Protein AF-A0A920FCJ3-F1 (afdb_monomer_lite)

Foldseek 3Di:
DPPPCPPVDDDALVSLVVLLVVQVVPLLVVLVPCVVPPVDSNDSPNVVCPVVVRDDLVRSLVPADCVDPSSVVVNVVSVVVVVVVVCCVVPVCPPPD

pLDDT: mean 91.97, std 10.24, range [46.12, 98.06]

Secondary structure (DSSP, 8-state):
--TTSTTT---SHHHHHHHHHHIIIIITTTHHHHTT-TTS--S---HHHHHTTSS-HHHHHHT--TTSHHHHHHHHHHHHHHHHHHHHHH-TTTT--

Radius of gyration: 15.08 Å; chains: 1; boundi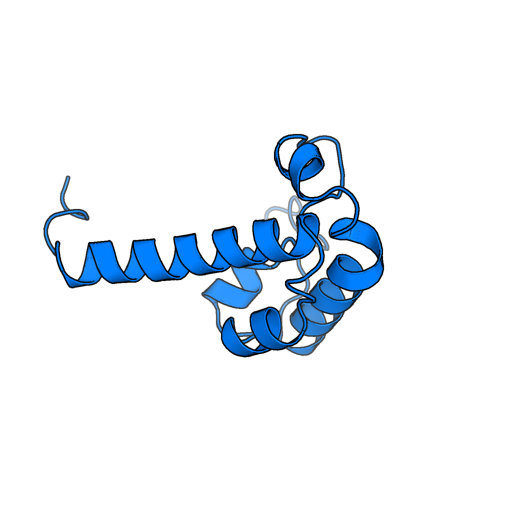ng box: 41×28×35 Å

Sequence (97 aa):
MDKKFDGIWEHGENSAEKKLNDFLNTGINNYDEGRNRPDKLNTSRLSPHIHFGEISVVRIASCLNLNNKDHERFYSELVWREFSYNLLFFNKQLAKK

Structure (mmCIF, N/CA/C/O backbone):
data_AF-A0A920FCJ3-F1
#
_entry.id   AF-A0A920FCJ3-F1
#
loop_
_atom_site.group_PDB
_atom_site.id
_atom_site.type_symbol
_atom_site.label_atom_id
_atom_site.label_alt_id
_atom_site.label_comp_id
_atom_site.label_asym_id
_atom_site.label_entity_id
_atom_site.label_seq_id
_atom_site.pdbx_PDB_ins_code
_atom_site.Cartn_x
_atom_site.Cartn_y
_atom_site.Cartn_z
_atom_site.occupancy
_atom_site.B_iso_or_equiv
_atom_site.auth_seq_id
_atom_site.auth_comp_id
_atom_site.auth_asym_id
_atom_site.auth_atom_id
_atom_site.pdbx_PDB_model_num
ATOM 1 N N . MET A 1 1 ? -21.325 -17.411 -14.226 1.00 46.12 1 MET A N 1
ATOM 2 C CA . MET A 1 1 ? -20.290 -16.640 -13.509 1.00 46.12 1 MET A CA 1
ATOM 3 C C . MET A 1 1 ? -19.692 -15.653 -14.488 1.00 46.12 1 MET A C 1
ATOM 5 O O . MET A 1 1 ? -19.317 -16.061 -15.582 1.00 46.12 1 MET A O 1
ATOM 9 N N . ASP A 1 2 ? -19.708 -14.369 -14.142 1.00 48.34 2 ASP A N 1
ATOM 10 C CA . ASP A 1 2 ? -19.198 -13.293 -14.990 1.00 48.34 2 ASP A CA 1
ATOM 11 C C . ASP A 1 2 ? -17.676 -13.399 -15.146 1.00 48.34 2 ASP A C 1
ATOM 13 O O . ASP A 1 2 ? -16.925 -13.050 -14.241 1.00 48.34 2 ASP A O 1
ATOM 17 N N . LYS A 1 3 ? -17.219 -13.821 -16.332 1.00 59.97 3 LYS A N 1
ATOM 18 C CA . LYS A 1 3 ? -15.800 -13.958 -16.733 1.00 59.97 3 LYS A CA 1
ATOM 19 C C . LYS A 1 3 ? -15.000 -12.641 -16.750 1.00 59.97 3 LYS A C 1
ATOM 21 O O . LYS A 1 3 ? -13.886 -12.593 -17.257 1.00 59.97 3 LYS A O 1
ATOM 26 N N . LYS A 1 4 ? -15.575 -11.535 -16.271 1.00 64.69 4 LYS A N 1
ATOM 27 C CA . LYS A 1 4 ? -15.008 -10.179 -16.378 1.00 64.69 4 LYS A CA 1
ATOM 28 C C . LYS A 1 4 ? -13.812 -9.935 -15.452 1.00 64.69 4 LYS A C 1
ATOM 30 O O . LYS A 1 4 ? -13.078 -8.982 -15.687 1.00 64.69 4 LYS A O 1
ATOM 35 N N . PHE A 1 5 ? -13.633 -10.764 -14.423 1.00 64.62 5 PHE A N 1
ATOM 36 C CA . PHE A 1 5 ? -12.589 -10.593 -13.405 1.00 64.62 5 PHE A CA 1
ATOM 37 C C . PHE A 1 5 ? -11.629 -11.784 -13.286 1.00 64.62 5 PHE A C 1
ATOM 39 O O . PHE A 1 5 ? -10.692 -11.730 -12.486 1.00 64.62 5 PHE A O 1
ATOM 46 N N . ASP A 1 6 ? -11.830 -12.829 -14.093 1.00 71.56 6 ASP A N 1
ATOM 47 C CA . ASP A 1 6 ? -10.966 -14.008 -14.097 1.00 71.56 6 ASP A CA 1
ATOM 48 C C . ASP A 1 6 ? -9.534 -13.605 -14.483 1.00 71.56 6 ASP A C 1
ATOM 50 O O . ASP A 1 6 ? -9.308 -12.931 -15.488 1.00 71.56 6 ASP A O 1
ATOM 54 N N . GLY A 1 7 ? -8.560 -13.988 -13.654 1.00 74.12 7 GLY A N 1
ATOM 55 C CA . GLY A 1 7 ? -7.138 -13.703 -13.878 1.00 74.12 7 GLY A CA 1
ATOM 56 C C . GLY A 1 7 ? -6.665 -12.290 -13.504 1.00 74.12 7 GLY A C 1
ATOM 57 O O . GLY A 1 7 ? -5.480 -12.005 -13.642 1.00 74.12 7 GLY A O 1
ATOM 58 N N . ILE A 1 8 ? -7.538 -11.401 -13.006 1.00 80.19 8 ILE A N 1
ATOM 59 C CA . ILE A 1 8 ? -7.120 -10.066 -12.519 1.00 80.19 8 ILE A CA 1
ATOM 60 C C . ILE A 1 8 ? -6.535 -10.152 -11.100 1.00 80.19 8 ILE A C 1
ATOM 62 O O . ILE A 1 8 ? -5.582 -9.441 -10.757 1.00 80.19 8 ILE A O 1
ATOM 66 N N . TRP A 1 9 ? -7.106 -11.032 -10.275 1.00 81.19 9 TRP A N 1
ATOM 67 C CA . TRP A 1 9 ? -6.743 -11.210 -8.874 1.00 81.19 9 TRP A CA 1
ATOM 68 C C . TRP A 1 9 ? -6.436 -12.673 -8.579 1.00 81.19 9 TRP A C 1
ATOM 70 O O . TRP A 1 9 ? -7.306 -13.538 -8.654 1.00 81.19 9 TRP A O 1
ATOM 80 N N . GLU A 1 10 ? -5.183 -12.930 -8.223 1.00 89.62 10 GLU A N 1
ATOM 81 C CA . GLU A 1 10 ? -4.767 -14.167 -7.571 1.00 89.62 10 GLU A CA 1
ATOM 82 C C . GLU A 1 10 ? -4.862 -13.947 -6.060 1.00 89.62 10 GLU A C 1
ATOM 84 O O . GLU A 1 10 ? -4.417 -12.910 -5.573 1.00 89.62 10 GLU A O 1
ATOM 89 N N . HIS A 1 11 ? -5.451 -14.891 -5.330 1.00 90.50 11 HIS A N 1
ATOM 90 C CA . HIS A 1 11 ? -5.687 -14.785 -3.885 1.00 90.50 11 HIS A CA 1
ATOM 91 C C . HIS A 1 11 ? -4.534 -15.417 -3.086 1.00 90.50 11 HIS A C 1
ATOM 93 O O . HIS A 1 11 ? -3.747 -16.197 -3.628 1.00 90.50 11 HIS A O 1
ATOM 99 N N . GLY A 1 12 ? -4.469 -15.126 -1.789 1.00 95.06 12 GLY A N 1
ATOM 100 C CA . GLY A 1 12 ? -3.541 -15.731 -0.836 1.00 95.06 12 GLY A CA 1
ATOM 101 C C . GLY A 1 12 ? -2.255 -14.939 -0.590 1.00 95.06 12 GLY A C 1
ATOM 102 O O . GLY A 1 12 ? -1.851 -14.079 -1.374 1.00 95.06 12 GLY A O 1
ATOM 103 N N . GLU A 1 13 ? -1.583 -15.284 0.510 1.00 97.00 13 GLU A N 1
ATOM 104 C CA . GLU A 1 13 ? -0.366 -14.621 1.005 1.00 97.00 13 GLU A CA 1
ATOM 105 C C . GLU A 1 13 ? 0.761 -14.589 -0.036 1.00 97.00 13 GLU A C 1
ATOM 107 O O . GLU A 1 13 ? 1.357 -13.543 -0.276 1.00 97.00 13 GLU A O 1
ATOM 112 N N . ASN A 1 14 ? 0.988 -15.695 -0.753 1.00 96.75 14 ASN A N 1
ATOM 113 C CA . ASN A 1 14 ? 2.006 -15.755 -1.809 1.00 96.75 14 ASN A CA 1
ATOM 114 C C . ASN A 1 14 ? 1.751 -14.74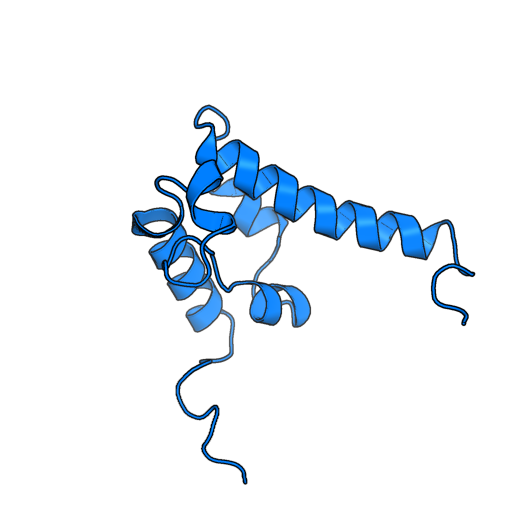1 -2.940 1.00 96.75 14 ASN A C 1
ATOM 116 O O . ASN A 1 14 ? 2.690 -14.131 -3.453 1.00 96.75 14 ASN A O 1
ATOM 120 N N . SER A 1 15 ? 0.486 -14.553 -3.335 1.00 95.12 15 SER A N 1
ATOM 121 C CA . SER A 1 15 ? 0.107 -13.550 -4.338 1.00 95.12 15 SER A CA 1
ATOM 122 C C . SER A 1 15 ? 0.306 -12.132 -3.795 1.00 95.12 15 SER A C 1
ATOM 124 O O . SER A 1 15 ? 0.846 -11.268 -4.492 1.00 95.12 15 SER A O 1
ATOM 126 N N . ALA A 1 16 ? -0.061 -11.905 -2.530 1.00 96.75 16 ALA A N 1
ATOM 127 C CA . ALA A 1 16 ? 0.121 -10.625 -1.856 1.00 96.75 16 ALA A CA 1
ATOM 128 C C . ALA A 1 16 ? 1.603 -10.217 -1.781 1.00 96.75 16 ALA A C 1
ATOM 130 O O . ALA A 1 16 ? 1.954 -9.096 -2.153 1.00 96.75 16 ALA A O 1
ATOM 131 N N . GLU A 1 17 ? 2.477 -11.139 -1.370 1.00 97.06 17 GLU A N 1
ATOM 132 C CA . GLU A 1 17 ? 3.930 -10.942 -1.309 1.00 97.06 17 GLU A CA 1
ATOM 133 C C . GLU A 1 17 ? 4.523 -10.685 -2.700 1.00 97.06 17 GLU A C 1
ATOM 135 O O . GLU A 1 17 ? 5.325 -9.767 -2.882 1.00 97.06 17 GLU A O 1
ATOM 140 N N . LYS A 1 18 ? 4.084 -11.425 -3.727 1.00 95.94 18 LYS A N 1
ATOM 141 C CA . LYS A 1 18 ? 4.503 -11.169 -5.112 1.00 95.94 18 LYS A CA 1
ATOM 142 C C . LYS A 1 18 ? 4.124 -9.755 -5.565 1.00 95.94 18 LYS A C 1
ATOM 144 O O . LYS A 1 18 ? 4.985 -9.030 -6.055 1.00 95.94 18 LYS A O 1
ATOM 149 N N . LYS A 1 19 ? 2.875 -9.327 -5.343 1.00 95.12 19 LYS A N 1
ATOM 150 C CA . LYS A 1 19 ? 2.430 -7.964 -5.687 1.00 95.12 19 LYS A CA 1
ATOM 151 C C . LYS A 1 19 ? 3.188 -6.887 -4.917 1.00 95.12 19 LYS A C 1
ATOM 153 O O . LYS A 1 19 ? 3.487 -5.844 -5.496 1.00 95.12 19 LYS A O 1
ATOM 158 N N . LEU A 1 20 ? 3.494 -7.118 -3.638 1.00 97.31 20 LEU A N 1
ATOM 159 C CA . LEU A 1 20 ? 4.307 -6.191 -2.854 1.00 97.31 20 LEU A CA 1
ATOM 160 C C . LEU A 1 20 ? 5.695 -6.037 -3.482 1.00 97.31 20 LEU A C 1
ATOM 162 O O . LEU A 1 20 ? 6.126 -4.911 -3.716 1.00 97.31 20 LEU A O 1
ATOM 166 N N . ASN A 1 21 ? 6.360 -7.145 -3.809 1.00 97.12 21 ASN A N 1
ATOM 167 C CA . ASN A 1 21 ? 7.678 -7.116 -4.440 1.00 97.12 21 ASN A CA 1
ATOM 168 C C . ASN A 1 21 ? 7.648 -6.428 -5.813 1.00 97.12 21 ASN A C 1
ATOM 170 O O . ASN A 1 21 ? 8.479 -5.560 -6.079 1.00 97.12 21 ASN A O 1
ATOM 174 N N . ASP A 1 22 ? 6.669 -6.746 -6.663 1.00 95.38 22 ASP A N 1
ATOM 175 C CA . ASP A 1 22 ? 6.508 -6.103 -7.973 1.00 95.38 22 ASP A CA 1
ATOM 176 C C . ASP A 1 22 ? 6.317 -4.583 -7.829 1.00 95.38 22 ASP A C 1
ATOM 178 O O . ASP A 1 22 ? 6.944 -3.789 -8.543 1.00 95.38 22 ASP A O 1
ATOM 182 N N . PHE A 1 23 ? 5.493 -4.165 -6.862 1.00 96.69 23 PHE A N 1
ATOM 183 C CA . PHE A 1 23 ? 5.267 -2.758 -6.556 1.00 96.69 23 PHE A CA 1
ATOM 184 C C . PHE A 1 23 ? 6.537 -2.060 -6.058 1.00 96.69 23 PHE A C 1
ATOM 186 O O . PHE A 1 23 ? 6.875 -1.003 -6.583 1.00 96.69 23 PHE A O 1
ATOM 193 N N . LEU A 1 24 ? 7.265 -2.644 -5.104 1.00 96.75 24 LEU A N 1
ATOM 194 C CA . LEU A 1 24 ? 8.497 -2.057 -4.564 1.00 96.75 24 LEU A CA 1
ATOM 195 C C . LEU A 1 24 ? 9.608 -1.945 -5.615 1.00 96.75 24 LEU A C 1
ATOM 197 O O . LEU A 1 24 ? 10.389 -0.999 -5.576 1.00 96.75 24 LEU A O 1
ATOM 201 N N . ASN A 1 25 ? 9.667 -2.876 -6.567 1.00 95.25 25 ASN A N 1
ATOM 202 C CA . ASN A 1 25 ? 10.686 -2.867 -7.615 1.00 95.25 25 ASN A CA 1
ATOM 203 C C . ASN A 1 25 ? 10.385 -1.866 -8.737 1.00 95.25 25 ASN A C 1
ATOM 205 O O . ASN A 1 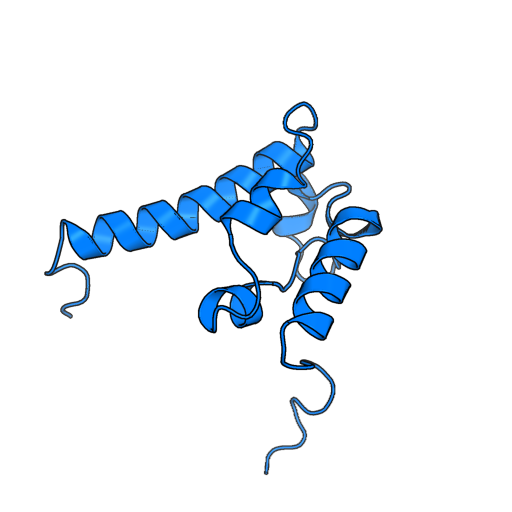25 ? 11.307 -1.312 -9.335 1.00 95.25 25 ASN A O 1
ATOM 209 N N . THR A 1 26 ? 9.107 -1.657 -9.069 1.00 92.12 26 THR A N 1
ATOM 210 C CA . THR A 1 26 ? 8.725 -0.894 -10.269 1.00 92.12 26 THR A CA 1
ATOM 211 C C . THR A 1 26 ? 7.644 0.146 -10.011 1.00 92.12 26 THR A C 1
ATOM 213 O O . THR A 1 26 ? 7.845 1.316 -10.332 1.00 92.12 26 THR A O 1
ATOM 216 N N . GLY A 1 27 ? 6.512 -0.253 -9.428 1.00 91.12 27 GLY A N 1
ATOM 217 C CA . GLY A 1 27 ? 5.323 0.595 -9.301 1.00 91.12 27 GLY A CA 1
ATOM 218 C C . GLY A 1 27 ? 5.458 1.765 -8.324 1.00 91.12 27 GLY A C 1
ATOM 219 O O . GLY A 1 27 ? 4.763 2.769 -8.487 1.00 91.12 27 GLY A O 1
ATOM 220 N N . ILE A 1 28 ? 6.338 1.655 -7.327 1.00 96.12 28 ILE A N 1
ATOM 221 C CA . ILE A 1 28 ? 6.577 2.704 -6.328 1.00 96.12 28 ILE A CA 1
ATOM 222 C C . ILE A 1 28 ? 7.404 3.867 -6.885 1.00 96.12 28 ILE A C 1
ATOM 224 O O . ILE A 1 28 ? 7.343 4.970 -6.357 1.00 96.12 28 ILE A O 1
ATOM 228 N N . ASN A 1 29 ? 8.140 3.657 -7.978 1.00 94.25 29 ASN A N 1
ATOM 229 C CA . ASN A 1 29 ? 8.897 4.728 -8.617 1.00 94.25 29 ASN A CA 1
ATOM 230 C C . ASN A 1 29 ? 7.921 5.746 -9.222 1.00 94.25 29 ASN A C 1
ATOM 232 O O . ASN A 1 29 ? 7.063 5.376 -10.028 1.00 94.25 29 ASN A O 1
ATOM 236 N N . ASN A 1 30 ? 8.062 7.023 -8.862 1.00 93.88 30 ASN A N 1
ATOM 237 C CA . ASN A 1 30 ? 7.126 8.088 -9.226 1.00 93.88 30 ASN A CA 1
ATOM 238 C C . ASN A 1 30 ? 5.696 7.857 -8.696 1.00 93.88 30 ASN A C 1
ATOM 240 O O . ASN A 1 30 ? 4.707 8.209 -9.349 1.00 93.88 30 ASN A O 1
ATOM 244 N N . TYR A 1 31 ? 5.568 7.219 -7.531 1.00 96.25 31 TYR A N 1
ATOM 245 C CA . TYR A 1 31 ? 4.283 7.002 -6.874 1.00 96.25 31 TYR A CA 1
ATOM 246 C C . TYR A 1 31 ? 3.560 8.317 -6.561 1.00 96.25 31 TYR A C 1
ATOM 248 O O . TYR A 1 31 ? 2.349 8.397 -6.765 1.00 96.25 31 TYR A O 1
ATOM 256 N N . ASP A 1 32 ? 4.266 9.351 -6.092 1.00 94.94 32 ASP A N 1
ATOM 257 C CA . ASP A 1 32 ? 3.638 10.601 -5.642 1.00 94.94 32 ASP A CA 1
ATOM 258 C C . ASP A 1 32 ? 2.850 11.303 -6.758 1.00 94.94 32 ASP A C 1
ATOM 260 O O . ASP A 1 32 ? 1.709 11.724 -6.550 1.00 94.94 32 ASP A O 1
ATOM 264 N N . GLU A 1 33 ? 3.401 11.348 -7.972 1.00 93.25 33 GLU A N 1
ATOM 265 C CA . GLU A 1 33 ? 2.692 11.887 -9.137 1.00 93.25 33 GLU A CA 1
ATOM 266 C C . GLU A 1 33 ? 1.797 10.830 -9.803 1.00 93.25 33 GLU A C 1
ATOM 268 O O . GLU A 1 33 ? 0.657 11.105 -10.195 1.00 93.25 33 GLU A O 1
ATOM 273 N N . GLY A 1 34 ? 2.305 9.601 -9.936 1.00 94.38 34 GLY A N 1
ATOM 274 C CA . GLY A 1 34 ? 1.684 8.520 -10.696 1.00 94.38 34 GLY A CA 1
ATOM 275 C C . GLY A 1 34 ? 0.413 7.949 -10.067 1.00 94.38 34 GLY A C 1
ATOM 276 O O . GLY A 1 34 ? -0.462 7.484 -10.796 1.00 94.38 34 GLY A O 1
ATOM 277 N N . ARG A 1 35 ? 0.243 8.035 -8.743 1.00 93.06 35 ARG A N 1
ATOM 278 C CA . ARG A 1 35 ? -0.954 7.550 -8.023 1.00 93.06 35 ARG A CA 1
ATOM 279 C C . ARG A 1 35 ? -2.276 8.120 -8.544 1.00 93.06 35 ARG A C 1
ATOM 281 O O . ARG A 1 35 ? -3.308 7.467 -8.431 1.00 93.06 35 ARG A O 1
ATOM 288 N N . ASN A 1 36 ? -2.249 9.329 -9.109 1.00 93.81 36 ASN A N 1
ATOM 289 C CA . ASN A 1 36 ? -3.437 10.026 -9.610 1.00 93.81 36 ASN A CA 1
ATOM 290 C C . ASN A 1 36 ? -3.703 9.735 -11.099 1.00 93.81 36 ASN A C 1
ATOM 292 O O . ASN A 1 36 ? -4.612 10.314 -11.693 1.00 93.81 36 ASN A O 1
ATOM 296 N N . ARG A 1 37 ? -2.899 8.864 -11.723 1.00 94.25 37 ARG A N 1
ATOM 297 C CA . ARG A 1 37 ? -2.973 8.508 -13.143 1.00 94.25 37 ARG A CA 1
ATOM 298 C C . ARG A 1 37 ? -3.507 7.083 -13.300 1.00 94.25 37 ARG A C 1
ATOM 300 O O . ARG A 1 37 ? -2.726 6.137 -13.218 1.00 94.25 37 ARG A O 1
ATOM 307 N N . PRO A 1 38 ? -4.820 6.899 -13.544 1.00 91.12 38 PRO A N 1
ATOM 308 C CA . PRO A 1 38 ? -5.411 5.564 -13.672 1.00 91.12 38 PRO A CA 1
ATOM 309 C C . PRO A 1 38 ? -4.909 4.798 -14.907 1.00 91.12 38 PRO A C 1
ATOM 311 O O . PRO A 1 38 ? -5.009 3.576 -14.955 1.00 91.12 38 PRO A O 1
ATOM 314 N N . ASP A 1 39 ? -4.360 5.511 -15.893 1.00 92.31 39 ASP A N 1
ATOM 315 C CA . ASP A 1 39 ? -3.715 4.972 -17.090 1.00 92.31 39 ASP A CA 1
ATOM 316 C C . ASP A 1 39 ? -2.327 4.368 -16.821 1.00 92.31 39 ASP A C 1
ATOM 318 O O . ASP A 1 39 ? -1.799 3.649 -17.670 1.00 92.31 39 ASP A O 1
ATOM 322 N N . LYS A 1 40 ? -1.730 4.635 -15.652 1.00 89.31 40 LYS A N 1
ATOM 323 C CA . LYS A 1 40 ? -0.393 4.159 -15.287 1.00 89.31 40 LYS A CA 1
ATOM 324 C C . LYS A 1 40 ? -0.435 3.107 -14.181 1.00 89.31 40 LYS A C 1
ATOM 326 O O . LYS A 1 40 ? -1.327 3.068 -13.336 1.00 89.31 40 LYS A O 1
ATOM 331 N N . LEU A 1 41 ? 0.587 2.255 -14.154 1.00 88.00 41 LEU A N 1
ATOM 332 C CA . LEU A 1 41 ? 0.742 1.185 -13.164 1.00 88.00 41 LEU A CA 1
ATOM 333 C C . LEU A 1 41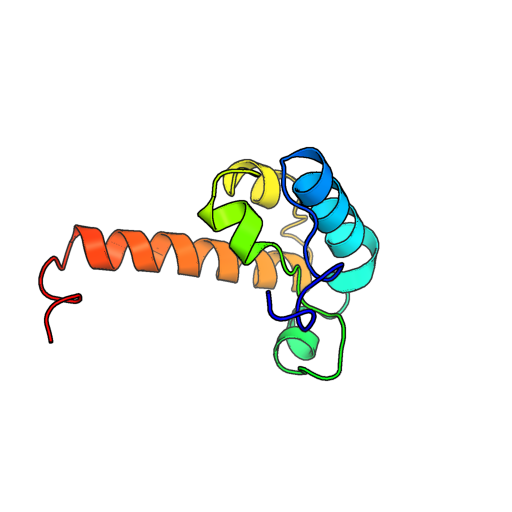 ? 1.557 1.644 -11.944 1.00 88.00 41 LEU A C 1
ATOM 335 O O . LEU A 1 41 ? 2.486 0.970 -11.519 1.00 88.00 41 LEU A O 1
ATOM 339 N N . ASN A 1 42 ? 1.196 2.794 -11.371 1.00 92.69 42 ASN A N 1
ATOM 340 C CA . ASN A 1 42 ? 1.878 3.393 -10.217 1.00 92.69 42 ASN A CA 1
ATOM 341 C C . ASN A 1 42 ? 1.122 3.170 -8.896 1.00 92.69 42 ASN A C 1
ATOM 343 O O . ASN A 1 42 ? 1.195 3.985 -7.987 1.00 92.69 42 ASN A O 1
ATOM 347 N N . THR A 1 43 ? 0.333 2.100 -8.775 1.00 93.81 43 THR A N 1
ATOM 348 C CA . THR A 1 43 ? -0.362 1.759 -7.523 1.00 93.81 43 THR A CA 1
ATOM 349 C C . THR A 1 43 ? -0.080 0.317 -7.134 1.00 93.81 43 THR A C 1
ATOM 351 O O . THR A 1 43 ? 0.072 -0.546 -7.995 1.00 93.81 43 THR A O 1
ATOM 354 N N . SER A 1 44 ? -0.030 0.043 -5.828 1.00 94.75 44 SER A N 1
ATOM 355 C CA . SER A 1 44 ? 0.347 -1.277 -5.307 1.00 94.75 44 SER A CA 1
ATOM 356 C C . SER A 1 44 ? -0.668 -2.370 -5.607 1.00 94.75 44 SER A C 1
ATOM 358 O O . SER A 1 44 ? -0.322 -3.547 -5.636 1.00 94.75 44 SER A O 1
ATOM 360 N N . ARG A 1 45 ? -1.941 -1.995 -5.799 1.00 93.75 45 ARG A N 1
ATOM 361 C CA . ARG A 1 45 ? -3.055 -2.941 -5.940 1.00 93.75 45 ARG A CA 1
ATOM 362 C C . ARG A 1 45 ? -3.137 -3.938 -4.767 1.00 93.75 45 ARG A C 1
ATOM 364 O O . ARG A 1 45 ? -3.703 -5.010 -4.916 1.00 93.75 45 ARG A O 1
ATOM 371 N N . LEU A 1 46 ? -2.615 -3.582 -3.588 1.00 96.00 46 LEU A N 1
ATOM 372 C CA . LEU A 1 46 ? -2.609 -4.445 -2.398 1.00 96.00 46 LEU A CA 1
ATOM 373 C C . LEU A 1 46 ? -3.892 -4.357 -1.559 1.00 96.00 46 LEU A C 1
ATOM 375 O O . LEU A 1 46 ? -4.055 -5.129 -0.620 1.00 96.00 46 LEU A O 1
ATOM 379 N N . SER A 1 47 ? -4.817 -3.446 -1.873 1.00 95.38 47 SER A N 1
ATOM 380 C CA . SER A 1 47 ? -6.031 -3.233 -1.072 1.00 95.38 47 SER A CA 1
ATOM 381 C C . SER A 1 47 ? -6.866 -4.496 -0.788 1.00 95.38 47 SER A C 1
ATOM 383 O O . SER A 1 47 ? -7.234 -4.654 0.378 1.00 95.38 47 SER A O 1
ATOM 385 N N . PRO A 1 48 ? -7.147 -5.419 -1.739 1.00 94.44 48 PRO A N 1
ATOM 386 C CA . PRO A 1 48 ? -7.886 -6.642 -1.414 1.00 94.44 48 PRO A CA 1
ATOM 387 C C . PRO A 1 48 ? -7.096 -7.564 -0.476 1.00 94.44 48 PRO A C 1
ATOM 389 O O . PRO A 1 48 ? -7.655 -8.048 0.504 1.00 94.44 48 PRO A O 1
ATOM 392 N N . HIS A 1 49 ? -5.790 -7.725 -0.703 1.00 96.50 49 HIS A N 1
ATOM 393 C CA . HIS A 1 49 ? -4.919 -8.540 0.151 1.00 96.50 49 HIS A CA 1
ATOM 394 C C . HIS A 1 49 ? -4.876 -8.012 1.590 1.00 96.50 49 HIS A C 1
ATOM 396 O O . HIS A 1 49 ? -4.980 -8.772 2.550 1.00 96.50 49 HIS A O 1
ATOM 402 N N . ILE A 1 50 ? -4.792 -6.688 1.747 1.00 96.88 50 ILE A N 1
ATOM 403 C CA . ILE A 1 50 ? -4.820 -6.026 3.054 1.00 96.88 50 ILE A CA 1
ATOM 404 C C . ILE A 1 50 ? -6.193 -6.180 3.728 1.00 96.88 50 ILE A C 1
ATOM 406 O O . ILE A 1 50 ? -6.268 -6.328 4.947 1.00 96.88 50 ILE A O 1
ATOM 410 N N . HIS A 1 51 ? -7.288 -6.109 2.967 1.00 95.00 51 HIS A N 1
ATOM 411 C CA . HIS A 1 51 ? -8.641 -6.250 3.510 1.00 95.00 51 HIS A CA 1
ATOM 412 C C . HIS A 1 51 ? -8.885 -7.651 4.083 1.00 95.00 51 HIS A C 1
ATOM 414 O O . HIS A 1 51 ? -9.430 -7.771 5.177 1.00 95.00 51 HIS A O 1
ATOM 420 N N . PHE A 1 52 ? -8.441 -8.689 3.371 1.00 95.81 52 PHE A N 1
ATOM 421 C CA . PHE A 1 52 ? -8.604 -10.084 3.787 1.00 95.81 52 PHE A CA 1
ATOM 422 C C . PHE A 1 52 ? -7.494 -10.593 4.719 1.00 95.81 52 PHE A C 1
ATOM 424 O O . PHE A 1 52 ? -7.544 -11.741 5.149 1.00 95.81 52 PHE A O 1
ATOM 431 N N . GLY A 1 53 ? -6.517 -9.751 5.070 1.00 96.00 53 GLY A N 1
ATOM 432 C CA . GLY A 1 53 ? -5.433 -10.121 5.984 1.00 96.00 53 GLY A CA 1
ATOM 433 C C . GLY A 1 53 ? -4.403 -11.075 5.377 1.00 96.00 53 GLY A C 1
ATOM 434 O O . GLY A 1 53 ? -3.658 -11.708 6.114 1.00 96.00 53 GLY A O 1
ATOM 435 N N . GLU A 1 54 ? -4.336 -11.163 4.048 1.00 97.69 54 GLU A N 1
ATOM 436 C CA . GLU A 1 54 ? -3.354 -11.982 3.326 1.00 97.69 54 GLU A CA 1
ATOM 437 C C . GLU A 1 54 ? -1.941 -11.387 3.403 1.00 97.69 54 GLU A C 1
ATOM 439 O O . GLU A 1 54 ? -0.965 -12.079 3.149 1.00 97.69 54 GLU A O 1
ATOM 444 N N . ILE A 1 55 ? -1.825 -10.105 3.763 1.00 97.75 55 ILE A N 1
ATOM 445 C CA . ILE A 1 55 ? -0.557 -9.455 4.095 1.00 97.75 55 ILE A CA 1
ATOM 446 C C . ILE A 1 55 ? -0.763 -8.399 5.185 1.00 97.75 55 ILE A C 1
ATOM 448 O O . ILE A 1 55 ? -1.741 -7.647 5.183 1.00 97.75 55 ILE A O 1
ATOM 452 N N . SER A 1 56 ? 0.180 -8.324 6.126 1.00 96.81 56 SER A N 1
ATOM 453 C CA . SER A 1 56 ? 0.147 -7.344 7.214 1.00 96.81 56 SER A CA 1
ATOM 454 C C . SER A 1 56 ? 0.556 -5.945 6.740 1.00 96.81 56 SER A C 1
ATOM 456 O O . SER A 1 56 ? 1.575 -5.770 6.073 1.00 96.81 56 SER A O 1
ATOM 458 N N . VAL A 1 57 ? -0.179 -4.913 7.165 1.00 96.75 57 VAL A N 1
ATOM 459 C CA . VAL A 1 57 ? 0.183 -3.505 6.906 1.00 96.75 57 VAL A CA 1
ATOM 460 C C . VAL A 1 57 ? 1.535 -3.153 7.532 1.00 96.75 57 VAL A C 1
ATOM 462 O O . VAL A 1 57 ? 2.335 -2.456 6.913 1.00 96.75 57 VAL A O 1
ATOM 465 N N . VAL A 1 58 ? 1.831 -3.687 8.722 1.00 96.69 58 VAL A N 1
ATOM 466 C CA . VAL A 1 58 ? 3.125 -3.487 9.399 1.00 96.69 58 VAL A CA 1
ATOM 467 C C . VAL A 1 58 ? 4.260 -4.113 8.590 1.00 96.69 58 VAL A C 1
ATOM 469 O O . VAL A 1 58 ? 5.334 -3.524 8.472 1.00 96.69 58 VAL A O 1
ATOM 472 N N . ARG A 1 59 ? 4.012 -5.278 7.976 1.00 97.12 59 ARG A N 1
ATOM 473 C CA . ARG A 1 59 ? 4.973 -5.926 7.078 1.00 97.12 59 ARG A CA 1
ATOM 474 C C . ARG A 1 59 ? 5.270 -5.040 5.870 1.00 97.12 59 ARG A C 1
ATOM 476 O O . ARG A 1 59 ? 6.439 -4.766 5.618 1.00 97.12 59 ARG A O 1
ATOM 483 N N . ILE A 1 60 ? 4.238 -4.524 5.199 1.00 97.94 60 ILE A N 1
ATOM 484 C CA . ILE A 1 60 ? 4.400 -3.596 4.067 1.00 97.94 60 ILE A CA 1
ATOM 485 C C . ILE A 1 60 ? 5.212 -2.366 4.494 1.00 97.94 60 ILE A C 1
ATOM 487 O O . ILE A 1 60 ? 6.188 -2.019 3.834 1.00 97.94 60 ILE A O 1
ATOM 491 N N . ALA A 1 61 ? 4.843 -1.735 5.612 1.00 97.81 61 ALA A N 1
ATOM 492 C CA . ALA A 1 61 ? 5.526 -0.555 6.134 1.00 97.81 61 ALA A CA 1
ATOM 493 C C . ALA A 1 61 ? 7.017 -0.806 6.415 1.00 97.81 61 ALA A C 1
ATOM 495 O O . ALA A 1 61 ? 7.845 0.045 6.099 1.00 97.81 61 ALA A O 1
ATOM 496 N N . SER A 1 62 ? 7.369 -1.982 6.948 1.00 98.00 62 SER A N 1
ATOM 497 C CA . SER A 1 62 ? 8.762 -2.342 7.248 1.00 98.00 62 SER A CA 1
ATOM 498 C C . SER A 1 62 ? 9.665 -2.445 6.012 1.00 98.00 62 SER A C 1
ATOM 500 O O . SER A 1 62 ? 10.883 -2.352 6.138 1.00 98.00 62 SER A O 1
ATOM 502 N N . CYS A 1 63 ? 9.084 -2.611 4.821 1.00 97.44 63 CYS A N 1
ATOM 503 C CA . CYS A 1 63 ? 9.817 -2.701 3.559 1.00 97.44 63 CYS A CA 1
ATOM 504 C C . CYS A 1 63 ? 10.053 -1.334 2.889 1.00 97.44 63 CYS A C 1
ATOM 506 O O . CYS A 1 63 ? 10.685 -1.274 1.834 1.00 97.44 63 CYS A O 1
ATOM 508 N N . LEU A 1 64 ? 9.533 -0.234 3.447 1.00 97.50 64 LEU A N 1
ATOM 509 C CA . LEU A 1 64 ? 9.617 1.090 2.831 1.00 97.50 64 LEU A CA 1
ATOM 510 C C . LEU A 1 64 ? 10.865 1.858 3.278 1.00 97.50 64 LEU A C 1
ATOM 512 O O . LEU A 1 64 ? 11.189 1.925 4.460 1.00 97.50 64 LEU A O 1
ATOM 516 N N . ASN A 1 65 ? 11.532 2.513 2.326 1.00 97.12 65 ASN A N 1
ATOM 517 C CA . ASN A 1 65 ? 12.612 3.451 2.607 1.00 97.12 65 ASN A CA 1
ATOM 518 C C . ASN A 1 65 ? 12.047 4.866 2.792 1.00 97.12 65 ASN A C 1
ATOM 520 O O . ASN A 1 65 ? 11.853 5.584 1.817 1.00 97.12 65 ASN A O 1
ATOM 524 N N . LEU A 1 66 ? 11.812 5.282 4.037 1.00 96.38 66 LEU A N 1
ATOM 525 C CA . LEU A 1 66 ? 11.185 6.577 4.348 1.00 96.38 66 LEU A CA 1
ATOM 526 C C . LEU A 1 66 ? 12.039 7.808 3.995 1.00 96.38 66 LEU A C 1
ATOM 528 O O . LEU A 1 66 ? 11.528 8.919 4.026 1.00 96.38 66 LEU A O 1
ATOM 532 N N . ASN A 1 67 ? 13.308 7.634 3.609 1.00 97.12 67 ASN A N 1
ATOM 533 C CA . ASN A 1 67 ? 14.115 8.728 3.055 1.00 97.12 67 ASN A CA 1
ATOM 534 C C . ASN A 1 67 ? 13.771 9.029 1.583 1.00 97.12 67 ASN A C 1
ATOM 536 O O . ASN A 1 67 ? 14.258 10.009 1.022 1.00 97.12 67 ASN A O 1
ATOM 540 N N . ASN A 1 68 ? 12.974 8.175 0.934 1.00 97.44 68 ASN A N 1
ATOM 541 C CA . ASN A 1 68 ? 12.478 8.384 -0.418 1.00 97.44 68 ASN A CA 1
ATOM 542 C C . ASN A 1 68 ? 11.045 8.942 -0.367 1.00 97.44 68 ASN A C 1
ATOM 544 O O . ASN A 1 68 ? 10.153 8.329 0.219 1.00 97.44 68 ASN A O 1
ATOM 548 N N . LYS A 1 69 ? 10.821 10.074 -1.045 1.00 97.25 69 LYS A N 1
ATOM 549 C CA . LYS A 1 69 ? 9.532 10.781 -1.097 1.00 97.25 69 LYS A CA 1
ATOM 550 C C . LYS A 1 69 ? 8.373 9.900 -1.580 1.00 97.25 69 LYS A C 1
ATOM 552 O O . LYS A 1 69 ? 7.280 9.971 -1.027 1.00 97.25 69 LYS A O 1
ATOM 557 N N . ASP A 1 70 ? 8.592 9.057 -2.587 1.00 97.50 70 ASP A N 1
ATOM 558 C CA . ASP A 1 70 ? 7.553 8.167 -3.116 1.00 97.50 70 ASP A CA 1
ATOM 559 C C . ASP A 1 70 ? 7.139 7.110 -2.083 1.00 97.50 70 ASP A C 1
ATOM 561 O O . ASP A 1 70 ? 5.953 6.821 -1.901 1.00 97.50 70 ASP A O 1
ATOM 565 N N . HIS A 1 71 ? 8.118 6.572 -1.353 1.00 98.00 71 HIS A N 1
ATOM 566 C CA . HIS A 1 71 ? 7.882 5.609 -0.280 1.00 98.00 71 HIS A CA 1
ATOM 567 C C . HIS A 1 71 ? 7.195 6.257 0.923 1.00 98.00 71 HIS A C 1
ATOM 569 O O . HIS A 1 71 ? 6.249 5.683 1.458 1.00 98.00 71 HIS A O 1
ATOM 575 N N . GLU A 1 72 ? 7.623 7.453 1.331 1.00 98.06 72 GLU A N 1
ATOM 576 C CA . GLU A 1 72 ? 6.966 8.246 2.379 1.00 98.06 72 GLU A CA 1
ATOM 577 C C . GLU A 1 72 ? 5.506 8.550 2.005 1.00 98.06 72 GLU A C 1
ATOM 579 O O . GLU A 1 72 ? 4.583 8.426 2.822 1.00 98.06 72 GLU A O 1
ATOM 584 N N . ARG A 1 73 ? 5.267 8.884 0.733 1.00 97.81 73 ARG A N 1
ATOM 585 C CA . ARG A 1 73 ? 3.924 9.129 0.218 1.00 97.81 73 ARG A CA 1
ATOM 586 C C . ARG A 1 73 ? 3.059 7.877 0.274 1.00 97.81 73 ARG A C 1
ATOM 588 O O . ARG A 1 73 ? 1.912 7.966 0.704 1.00 97.81 73 ARG A O 1
ATOM 595 N N . PHE A 1 74 ? 3.591 6.722 -0.119 1.00 98.00 74 PHE A N 1
ATOM 596 C CA . PHE A 1 74 ? 2.878 5.451 -0.002 1.00 98.00 74 PHE A CA 1
ATOM 597 C C . PHE A 1 74 ? 2.629 5.059 1.463 1.00 98.00 74 PHE A C 1
ATOM 599 O O . PHE A 1 74 ? 1.528 4.630 1.802 1.00 98.00 74 PHE A O 1
ATOM 606 N N . TYR A 1 75 ? 3.599 5.282 2.355 1.00 98.06 75 TYR A N 1
ATOM 607 C CA . TYR A 1 75 ? 3.429 5.072 3.795 1.00 98.06 75 TYR A CA 1
ATOM 608 C C . TYR A 1 75 ? 2.274 5.915 4.354 1.00 98.06 75 TYR A C 1
ATOM 610 O O . TYR A 1 75 ? 1.447 5.411 5.111 1.00 98.06 75 TYR A O 1
ATOM 618 N N . SER A 1 76 ? 2.145 7.168 3.912 1.00 97.62 76 SER A N 1
ATOM 619 C CA . SER A 1 76 ? 1.027 8.038 4.299 1.00 97.62 76 SER A CA 1
ATOM 620 C C . SER A 1 76 ? -0.343 7.471 3.894 1.00 97.62 76 SER A C 1
ATOM 622 O O . SER A 1 76 ? -1.313 7.630 4.629 1.00 97.62 76 SER A O 1
ATOM 624 N N . GLU A 1 77 ? -0.445 6.763 2.765 1.00 97.25 77 GLU A N 1
ATOM 625 C CA . GLU A 1 77 ? -1.687 6.081 2.361 1.00 97.25 77 GLU A CA 1
ATOM 626 C C . GLU A 1 77 ? -2.015 4.882 3.263 1.00 97.25 77 GLU A C 1
ATOM 628 O O . GLU A 1 77 ? -3.184 4.635 3.568 1.00 97.25 77 GLU A O 1
ATOM 633 N N . LEU A 1 78 ? -0.999 4.167 3.760 1.00 97.25 78 LEU A N 1
ATOM 634 C CA . LEU A 1 78 ? -1.202 3.148 4.796 1.00 97.25 78 LEU A CA 1
ATOM 635 C C . LEU A 1 78 ? -1.708 3.787 6.095 1.00 97.25 78 LEU A C 1
ATOM 637 O O . LEU A 1 78 ? -2.628 3.264 6.722 1.00 97.25 78 LEU A O 1
ATOM 641 N N . VAL A 1 79 ? -1.174 4.951 6.472 1.00 97.19 79 VAL A N 1
ATOM 642 C CA . VAL A 1 79 ? -1.659 5.706 7.637 1.00 97.19 79 VAL A CA 1
ATOM 643 C C . VAL A 1 79 ? -3.110 6.156 7.445 1.00 97.19 79 VAL A C 1
ATOM 645 O O . VAL A 1 79 ? -3.892 6.064 8.387 1.00 97.19 79 VAL A O 1
ATOM 648 N N . TRP A 1 80 ? -3.521 6.564 6.240 1.00 96.56 80 TRP A N 1
ATOM 649 C CA . TRP A 1 80 ? -4.923 6.897 5.946 1.00 96.56 80 TRP A CA 1
ATOM 650 C C . TRP A 1 80 ? -5.884 5.729 6.184 1.00 96.56 80 TRP A C 1
ATOM 652 O O . TRP A 1 80 ? -7.004 5.939 6.667 1.00 96.56 80 TRP A O 1
ATOM 662 N N . ARG A 1 81 ? -5.454 4.494 5.902 1.00 96.38 81 ARG A N 1
ATOM 663 C CA . ARG A 1 81 ? -6.220 3.292 6.258 1.00 96.38 81 ARG A CA 1
ATOM 664 C C . ARG A 1 81 ? -6.409 3.204 7.772 1.00 96.38 81 ARG A C 1
ATOM 666 O O . ARG A 1 81 ? -7.546 3.098 8.228 1.00 96.38 81 ARG A O 1
ATOM 673 N N . GLU A 1 82 ? -5.327 3.281 8.544 1.00 95.81 82 GLU A N 1
ATOM 674 C CA . GLU A 1 82 ? -5.393 3.216 10.011 1.00 95.81 82 GLU A CA 1
ATOM 675 C C . GLU A 1 82 ? -6.225 4.361 10.591 1.00 95.81 82 GLU A C 1
ATOM 677 O O . GLU A 1 82 ? -7.042 4.156 11.489 1.00 95.81 82 GLU A O 1
ATOM 682 N N . PHE A 1 83 ? -6.088 5.565 10.042 1.00 96.25 83 PHE A N 1
ATOM 683 C CA . PHE A 1 83 ? -6.890 6.716 10.432 1.00 96.25 83 PHE A CA 1
ATOM 684 C C . PHE A 1 83 ? -8.384 6.479 10.188 1.00 96.25 83 PHE A C 1
ATOM 686 O O . PHE A 1 83 ? -9.200 6.786 11.053 1.00 96.25 83 PHE A O 1
ATOM 693 N N . SER A 1 84 ? -8.752 5.861 9.065 1.00 94.25 84 SER A N 1
ATOM 694 C CA . SER A 1 84 ? -10.148 5.517 8.762 1.00 94.25 84 SER A CA 1
ATOM 695 C C . SER A 1 84 ? -10.731 4.529 9.780 1.00 94.25 84 SER A C 1
ATOM 697 O O . SER A 1 84 ? -11.863 4.706 10.237 1.00 94.25 84 SER A O 1
ATOM 699 N N . TYR A 1 85 ? -9.951 3.527 10.202 1.00 93.25 85 TYR A N 1
ATOM 700 C CA . TYR A 1 85 ? -10.350 2.621 11.286 1.00 93.25 85 TYR A CA 1
ATOM 701 C C . TYR A 1 85 ? -10.487 3.351 12.626 1.00 93.25 85 TYR A C 1
ATOM 703 O O . TYR A 1 85 ? -11.485 3.162 13.323 1.00 93.25 85 TYR A O 1
ATOM 711 N N . ASN A 1 86 ? -9.534 4.224 12.966 1.00 96.06 86 ASN A N 1
ATOM 712 C CA . ASN A 1 86 ? -9.598 5.044 14.177 1.00 96.06 86 ASN A CA 1
ATOM 713 C C . ASN A 1 86 ? -10.849 5.936 14.187 1.00 96.06 86 ASN A C 1
ATOM 715 O O . ASN A 1 86 ? -11.562 5.992 15.189 1.00 96.06 86 ASN A O 1
ATOM 719 N N . LEU A 1 87 ? -11.168 6.586 13.064 1.00 95.81 87 LEU A N 1
ATOM 720 C CA . LEU A 1 87 ? -12.366 7.412 12.929 1.00 95.81 87 LEU A CA 1
ATOM 721 C C . LEU A 1 87 ? -13.643 6.621 13.205 1.00 95.81 87 LEU A C 1
ATOM 723 O O . LEU A 1 87 ? -14.484 7.101 13.961 1.00 95.81 87 LEU A O 1
ATOM 727 N N . LEU A 1 88 ? -13.784 5.424 12.631 1.00 94.25 88 LEU A N 1
ATOM 728 C CA . LEU A 1 88 ? -14.944 4.558 12.866 1.00 94.25 88 LEU A CA 1
ATOM 729 C C . LEU A 1 88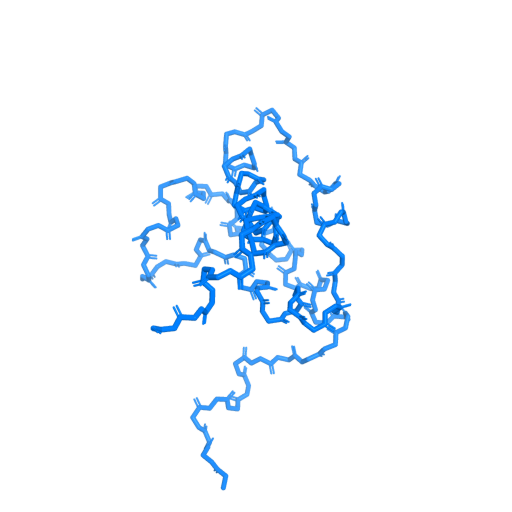 ? -15.022 4.072 14.317 1.00 94.25 88 LEU A C 1
ATOM 731 O O . LEU A 1 88 ? -16.116 3.974 14.876 1.00 94.25 88 LEU A O 1
ATOM 735 N N . PHE A 1 89 ? -13.874 3.786 14.931 1.00 94.25 89 PHE A N 1
ATOM 736 C CA . PHE A 1 89 ? -13.798 3.351 16.321 1.00 94.25 89 PHE A CA 1
ATOM 737 C C . PHE A 1 89 ? -14.294 4.435 17.289 1.00 94.25 89 PHE A C 1
ATOM 739 O O . PHE A 1 89 ? -15.154 4.162 18.132 1.00 94.25 89 PHE A O 1
ATOM 746 N N . PHE A 1 90 ? -13.798 5.669 17.145 1.00 95.44 90 PHE A N 1
ATOM 747 C CA . PHE A 1 90 ? -14.173 6.788 18.015 1.00 95.44 90 PHE A CA 1
ATOM 748 C C . PHE A 1 90 ? -15.540 7.389 17.664 1.00 95.44 90 PHE A C 1
ATOM 750 O O . PHE A 1 90 ? -16.288 7.782 18.557 1.00 95.44 90 PHE A O 1
ATOM 757 N N . ASN A 1 91 ? -15.914 7.407 16.384 1.00 94.62 91 ASN A N 1
ATOM 758 C CA . ASN A 1 91 ? -17.165 7.988 15.901 1.00 94.62 91 ASN A CA 1
ATOM 759 C C . ASN A 1 91 ? -18.101 6.898 15.372 1.00 94.62 91 ASN A C 1
ATOM 761 O O . ASN A 1 91 ? -18.352 6.796 14.173 1.00 94.62 91 ASN A O 1
ATOM 765 N N . LYS A 1 92 ? -18.697 6.107 16.273 1.00 89.62 92 LYS A N 1
ATOM 766 C CA . LYS A 1 92 ? -19.596 4.988 15.908 1.00 89.62 92 LYS A CA 1
ATOM 767 C C . LYS A 1 92 ? -20.821 5.387 15.067 1.00 89.62 92 LYS A C 1
ATOM 769 O O . LYS A 1 92 ? -21.496 4.521 14.517 1.00 89.62 92 LYS A O 1
ATOM 774 N N . GLN A 1 93 ? -21.150 6.677 14.997 1.00 91.25 93 GLN A N 1
ATOM 775 C CA . GLN A 1 93 ? -22.244 7.193 14.168 1.00 91.25 93 GLN A CA 1
ATOM 776 C C . GLN A 1 93 ? -21.819 7.517 12.731 1.00 91.25 93 GLN A C 1
ATOM 778 O O . GLN A 1 93 ? -22.688 7.674 11.889 1.00 91.25 93 GLN A O 1
ATOM 783 N N . LEU A 1 94 ? -20.518 7.549 12.421 1.00 90.44 94 LEU A N 1
ATOM 784 C CA . LEU A 1 94 ? -20.004 7.876 11.086 1.00 90.44 94 LEU A CA 1
ATOM 785 C C . LEU A 1 94 ? -20.495 6.904 10.001 1.00 90.44 94 LEU A C 1
ATOM 787 O O . LEU A 1 94 ? -20.653 7.282 8.847 1.00 90.44 94 LEU A O 1
ATOM 791 N N . ALA A 1 95 ? -20.755 5.651 10.377 1.00 86.25 95 ALA A N 1
ATOM 792 C CA . ALA A 1 95 ? -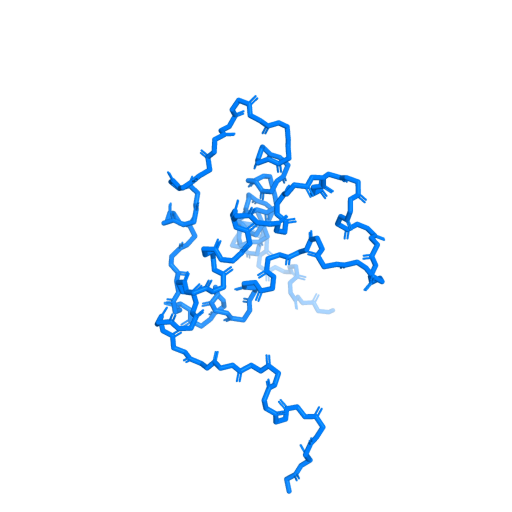21.292 4.632 9.480 1.00 86.25 95 ALA A CA 1
ATOM 793 C C . ALA A 1 95 ? -22.827 4.667 9.351 1.00 86.25 95 ALA A C 1
ATOM 795 O O . ALA A 1 95 ? -23.392 3.892 8.578 1.00 86.25 95 ALA A O 1
ATOM 796 N N . LYS A 1 96 ? -23.519 5.510 10.129 1.00 79.69 96 LYS A N 1
ATOM 797 C CA . LYS A 1 96 ? -24.978 5.638 10.074 1.00 79.69 96 LYS A CA 1
ATOM 798 C C . LYS A 1 96 ? -25.344 6.667 9.002 1.00 79.69 96 LYS A C 1
ATOM 800 O O . LYS A 1 96 ? -24.752 7.740 8.953 1.00 79.69 96 LYS A O 1
ATOM 805 N N . LYS A 1 97 ? -26.285 6.293 8.136 1.00 59.81 97 LYS A N 1
ATOM 806 C CA . LYS A 1 97 ? -26.893 7.171 7.128 1.00 59.81 97 LYS A CA 1
ATOM 807 C C . LYS A 1 97 ? -27.905 8.118 7.754 1.00 59.81 97 LYS A C 1
ATOM 809 O O . LYS A 1 97 ? -28.569 7.682 8.721 1.00 59.81 97 LYS A O 1
#